Protein AF-A0A536V257-F1 (afdb_monomer)

Foldseek 3Di:
DDDPFFDWPQVLVVQCCVCLQVLNLVSQLVSDDQFDKDADDDPDPPDDDDRIFTGSNRVSCRRRVVVVVFWHPKDKDWPDDDDRQDQKDKTKMKIWIATPPPRDIDIDIDMDIDGTDHRD

Sequence (120 aa):
MSQPPPLSPETVLRGYFHAKDENRPHVLARVFALDANLTVINNAINIEFPAQTNGQEAIAEVLVSRFNQTYENIYSFYLASPPARASAFSCDWLVGMTEKESKNVRVGCGRYDWTFQAAS

Structure (mmCIF, N/CA/C/O backbone):
data_AF-A0A536V257-F1
#
_entry.id   AF-A0A536V257-F1
#
loop_
_atom_site.group_PDB
_atom_site.id
_atom_site.type_symbol
_atom_site.label_atom_id
_atom_site.label_alt_id
_atom_site.label_comp_id
_atom_site.label_asym_id
_atom_site.label_entity_id
_atom_site.label_seq_id
_atom_site.pdbx_PDB_ins_code
_atom_site.Cartn_x
_atom_site.Cartn_y
_atom_site.Cartn_z
_atom_site.occupancy
_atom_site.B_iso_or_equiv
_atom_site.auth_seq_id
_atom_site.auth_comp_id
_atom_site.auth_asym_id
_atom_site.auth_atom_id
_atom_site.pdbx_PDB_model_num
ATOM 1 N N . MET A 1 1 ? 17.759 21.091 -12.182 1.00 43.75 1 MET A N 1
ATOM 2 C CA . MET A 1 1 ? 17.977 20.243 -10.991 1.00 43.75 1 MET A CA 1
ATOM 3 C C . MET A 1 1 ? 18.017 18.807 -11.478 1.00 43.75 1 MET A C 1
ATOM 5 O O . MET A 1 1 ? 17.088 18.415 -12.169 1.00 43.75 1 MET A O 1
ATOM 9 N N . SER A 1 2 ? 19.106 18.078 -11.238 1.00 49.88 2 SER A N 1
ATOM 10 C CA . SER A 1 2 ? 19.254 16.691 -11.699 1.00 49.88 2 SER A CA 1
ATOM 11 C C . SER A 1 2 ? 18.331 15.773 -10.896 1.00 49.88 2 SER A C 1
ATOM 13 O O . SER A 1 2 ? 18.284 15.881 -9.671 1.00 49.88 2 SER A O 1
ATOM 15 N N . GLN A 1 3 ? 17.579 14.908 -11.577 1.00 56.06 3 GLN A N 1
ATOM 16 C CA . GLN A 1 3 ? 16.708 13.924 -10.937 1.00 56.06 3 GLN A CA 1
ATOM 17 C C . GLN A 1 3 ? 17.572 12.948 -10.114 1.00 56.06 3 GLN A C 1
ATOM 19 O O . GLN A 1 3 ? 18.627 12.531 -10.602 1.00 56.06 3 GLN A O 1
ATOM 24 N N . PRO A 1 4 ? 17.194 12.618 -8.866 1.00 60.84 4 PRO A N 1
ATOM 25 C CA . PRO A 1 4 ? 17.920 11.624 -8.086 1.00 60.84 4 PRO A CA 1
ATOM 26 C C . PRO A 1 4 ? 17.920 10.267 -8.810 1.00 60.84 4 PRO A C 1
ATOM 28 O O . PRO A 1 4 ? 16.981 9.978 -9.558 1.00 60.84 4 PRO A O 1
ATOM 31 N N . PRO A 1 5 ? 18.959 9.436 -8.606 1.00 67.19 5 PRO A N 1
ATOM 32 C CA . PRO A 1 5 ? 19.016 8.117 -9.215 1.00 67.19 5 PRO A CA 1
ATOM 33 C C . PRO A 1 5 ? 17.812 7.273 -8.768 1.00 67.19 5 PRO A C 1
ATOM 35 O O . PRO A 1 5 ? 17.367 7.399 -7.621 1.00 67.19 5 PRO A O 1
ATOM 38 N N . PRO A 1 6 ? 17.280 6.413 -9.649 1.00 76.56 6 PRO A N 1
ATOM 39 C CA . PRO A 1 6 ? 16.127 5.587 -9.329 1.00 76.56 6 PRO A CA 1
ATOM 40 C C . PRO A 1 6 ? 16.452 4.608 -8.199 1.00 76.56 6 PRO A C 1
ATOM 42 O O . PRO A 1 6 ? 17.529 4.010 -8.138 1.00 76.56 6 PRO A O 1
ATOM 45 N N . LEU A 1 7 ? 15.499 4.470 -7.281 1.00 85.81 7 LEU A N 1
ATOM 46 C CA . LEU A 1 7 ? 15.598 3.579 -6.131 1.00 85.81 7 LEU A CA 1
ATOM 47 C C . LEU A 1 7 ? 15.448 2.118 -6.571 1.00 85.81 7 LEU A C 1
ATOM 49 O O . LEU A 1 7 ? 14.711 1.814 -7.508 1.00 85.81 7 LEU A O 1
ATOM 53 N N . SER A 1 8 ? 16.098 1.190 -5.860 1.00 91.19 8 SER A N 1
ATOM 54 C CA . SER A 1 8 ? 15.833 -0.237 -6.072 1.00 91.19 8 SER A CA 1
ATOM 55 C C . SER A 1 8 ? 14.378 -0.580 -5.716 1.00 91.19 8 SER A C 1
ATOM 57 O O . SER A 1 8 ? 13.831 0.028 -4.788 1.00 91.19 8 SER A O 1
ATOM 59 N N . PRO A 1 9 ? 13.759 -1.588 -6.362 1.00 94.00 9 PRO A N 1
ATOM 60 C CA . PRO A 1 9 ? 12.405 -2.033 -6.031 1.00 94.00 9 PRO A CA 1
ATOM 61 C C . PRO A 1 9 ? 12.196 -2.303 -4.536 1.00 94.00 9 PRO A C 1
ATOM 63 O O . PRO A 1 9 ? 11.201 -1.879 -3.959 1.00 94.00 9 PRO A O 1
ATOM 66 N N . GLU A 1 10 ? 13.162 -2.940 -3.870 1.00 93.75 10 GLU A N 1
ATOM 67 C CA . GLU A 1 10 ? 13.084 -3.186 -2.427 1.00 93.75 10 GLU A CA 1
ATOM 68 C C . GLU A 1 10 ? 13.027 -1.882 -1.614 1.00 93.75 10 GLU A C 1
ATOM 70 O O . GLU A 1 10 ? 12.227 -1.763 -0.685 1.00 93.75 10 GLU A O 1
ATOM 75 N N . THR A 1 11 ? 13.835 -0.883 -1.980 1.00 92.94 11 THR A N 1
ATOM 76 C CA . THR A 1 11 ? 13.839 0.427 -1.312 1.00 92.94 11 THR A CA 1
ATOM 77 C C . THR A 1 11 ? 12.513 1.157 -1.518 1.00 92.94 11 THR A C 1
ATOM 79 O O . T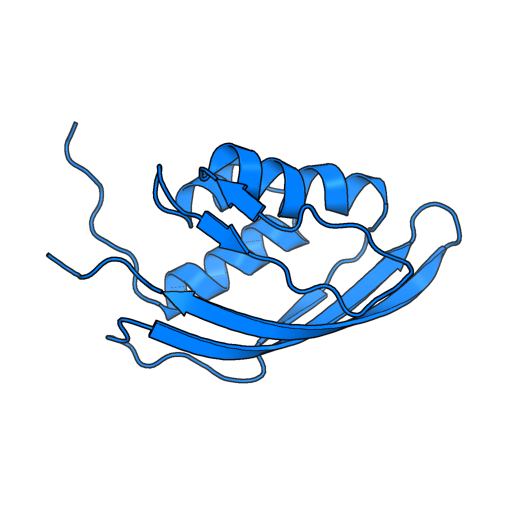HR A 1 11 ? 11.984 1.730 -0.566 1.00 92.94 11 THR A O 1
ATOM 82 N N . VAL A 1 12 ? 11.950 1.095 -2.730 1.00 94.44 12 VAL A N 1
ATOM 83 C CA . VAL A 1 12 ? 10.626 1.656 -3.049 1.00 94.44 12 VAL A CA 1
ATOM 84 C C . VAL A 1 12 ? 9.556 1.021 -2.163 1.00 94.44 12 VAL A C 1
ATOM 86 O O . VAL A 1 12 ? 8.815 1.731 -1.487 1.00 94.44 12 VAL A O 1
ATOM 89 N N . LEU A 1 13 ? 9.510 -0.312 -2.104 1.00 95.12 13 LEU A N 1
ATOM 90 C CA . LEU A 1 13 ? 8.494 -1.044 -1.347 1.00 95.12 13 LEU A CA 1
ATOM 91 C C . LEU A 1 13 ? 8.587 -0.776 0.159 1.00 95.12 13 LEU A C 1
ATOM 93 O O . LEU A 1 13 ? 7.562 -0.527 0.798 1.00 95.12 13 LEU A O 1
ATOM 97 N N . ARG A 1 14 ? 9.800 -0.773 0.726 1.00 93.75 14 ARG A N 1
ATOM 98 C CA . ARG A 1 14 ? 10.018 -0.426 2.141 1.00 93.75 14 ARG A CA 1
ATOM 99 C C . ARG A 1 14 ? 9.623 1.020 2.429 1.00 93.75 14 ARG A C 1
ATOM 101 O O . ARG A 1 14 ? 8.930 1.273 3.411 1.00 93.75 14 ARG A O 1
ATOM 108 N N . GLY A 1 15 ? 10.027 1.951 1.564 1.00 94.69 15 GLY A N 1
ATOM 109 C CA . GLY A 1 15 ? 9.684 3.367 1.683 1.00 94.69 15 GLY A CA 1
ATOM 110 C C . GLY A 1 15 ? 8.178 3.615 1.612 1.00 94.69 15 GLY A C 1
ATOM 111 O O . GLY A 1 15 ? 7.663 4.440 2.364 1.00 94.69 15 GLY A O 1
ATOM 112 N N . TYR A 1 16 ? 7.466 2.864 0.767 1.00 96.44 16 TYR A N 1
ATOM 113 C CA . TYR A 1 16 ? 6.014 2.937 0.650 1.00 96.44 16 TYR A CA 1
ATOM 114 C C . TYR A 1 16 ? 5.312 2.619 1.975 1.00 96.44 16 TYR A C 1
ATOM 116 O O . TYR A 1 16 ? 4.565 3.460 2.467 1.00 96.44 16 TYR A O 1
ATOM 124 N N . PHE A 1 17 ? 5.566 1.453 2.584 1.00 95.56 17 PHE A N 1
ATOM 125 C CA . PHE A 1 17 ? 4.923 1.105 3.860 1.00 95.56 17 PHE A CA 1
ATOM 126 C C . PHE A 1 17 ? 5.386 1.991 5.007 1.00 95.56 17 PHE A C 1
ATOM 128 O O . PHE A 1 17 ? 4.545 2.448 5.773 1.00 95.56 17 PHE A O 1
ATOM 135 N N . HIS A 1 18 ? 6.680 2.323 5.069 1.00 94.75 18 HIS A N 1
ATOM 136 C CA . HIS A 1 18 ? 7.198 3.277 6.053 1.00 94.75 18 HIS A CA 1
ATOM 137 C C . HIS A 1 18 ? 6.420 4.596 6.018 1.00 94.75 18 HIS A C 1
ATOM 139 O O . HIS A 1 18 ? 6.017 5.128 7.046 1.00 94.75 18 HIS A O 1
ATOM 145 N N . ALA A 1 19 ? 6.176 5.130 4.824 1.00 95.38 19 ALA A N 1
ATOM 146 C CA . ALA A 1 19 ? 5.469 6.390 4.686 1.00 95.38 19 ALA A CA 1
ATOM 147 C C . ALA A 1 19 ? 3.951 6.267 4.879 1.00 95.38 19 ALA A C 1
ATOM 149 O O . ALA A 1 19 ? 3.342 7.152 5.481 1.00 95.38 19 ALA A O 1
ATOM 150 N N . LYS A 1 20 ? 3.339 5.198 4.367 1.00 95.62 20 LYS A N 1
ATOM 151 C CA . LYS A 1 20 ? 1.895 4.950 4.449 1.00 95.62 20 LYS A CA 1
ATOM 152 C C . LYS A 1 20 ? 1.456 4.685 5.890 1.00 95.62 20 LYS A C 1
ATOM 154 O O . LYS A 1 20 ? 0.548 5.354 6.385 1.00 95.62 20 LYS A O 1
ATOM 159 N N . ASP A 1 21 ? 2.110 3.737 6.550 1.00 96.12 21 ASP A N 1
ATOM 160 C CA . ASP A 1 21 ? 1.686 3.226 7.852 1.00 96.12 21 ASP A CA 1
ATOM 161 C C . ASP A 1 21 ? 2.044 4.205 8.984 1.00 96.12 21 ASP A C 1
ATOM 163 O O . ASP A 1 21 ? 1.297 4.325 9.951 1.00 96.12 21 ASP A O 1
ATOM 167 N N . GLU A 1 22 ? 3.126 4.985 8.839 1.00 95.31 22 GLU A N 1
ATOM 168 C CA . GLU A 1 22 ? 3.518 6.018 9.813 1.00 95.31 22 GLU A CA 1
ATOM 169 C C . GLU A 1 22 ? 2.956 7.421 9.511 1.00 95.31 22 GLU A C 1
ATOM 171 O O . GLU A 1 22 ? 3.411 8.410 10.090 1.00 95.31 22 GLU A O 1
ATOM 176 N N . ASN A 1 23 ? 1.991 7.540 8.596 1.00 94.62 23 ASN A N 1
ATOM 177 C CA . ASN A 1 23 ? 1.347 8.808 8.242 1.00 94.62 23 ASN A CA 1
ATOM 178 C C . ASN A 1 23 ? 2.327 9.919 7.783 1.00 94.62 23 ASN A C 1
ATOM 180 O O . ASN A 1 23 ? 2.291 11.056 8.263 1.00 94.62 23 ASN A O 1
ATOM 184 N N . ARG A 1 24 ? 3.233 9.603 6.846 1.00 94.62 24 ARG A N 1
ATOM 185 C CA . ARG A 1 24 ? 4.251 10.529 6.308 1.00 94.62 24 ARG A CA 1
ATOM 186 C C . ARG A 1 24 ? 4.020 10.845 4.821 1.00 94.62 24 ARG A C 1
ATOM 188 O O . ARG A 1 24 ? 4.784 10.384 3.968 1.00 94.62 24 ARG A O 1
ATOM 195 N N . PRO A 1 25 ? 3.027 11.682 4.467 1.00 91.44 25 PRO A N 1
ATOM 196 C CA . PRO A 1 25 ? 2.669 11.942 3.066 1.00 91.44 25 PRO A CA 1
ATOM 197 C C . PRO A 1 25 ? 3.822 12.538 2.238 1.00 91.44 25 PRO A C 1
ATOM 199 O O . PRO A 1 25 ? 4.013 12.178 1.081 1.00 91.44 25 PRO A O 1
ATOM 202 N N . HIS A 1 26 ? 4.662 13.379 2.848 1.00 89.00 26 HIS A N 1
ATOM 203 C CA . HIS A 1 26 ? 5.841 13.967 2.199 1.00 89.00 26 HIS A CA 1
ATOM 204 C C . HIS A 1 26 ? 6.939 12.939 1.869 1.00 89.00 26 HIS A C 1
ATOM 206 O O . HIS A 1 26 ? 7.725 13.157 0.947 1.00 89.00 26 HIS A O 1
ATOM 212 N N . VAL A 1 27 ? 7.011 11.830 2.615 1.00 90.38 27 VAL A N 1
ATOM 213 C CA . VAL A 1 27 ? 7.911 10.713 2.299 1.00 90.38 27 VAL A CA 1
ATOM 214 C C . VAL A 1 27 ? 7.298 9.869 1.187 1.00 90.38 27 VAL A C 1
ATOM 216 O O . VAL A 1 27 ? 8.009 9.533 0.244 1.00 90.38 27 VAL A O 1
ATOM 219 N N . LEU A 1 28 ? 5.986 9.596 1.244 1.00 90.81 28 LEU A N 1
ATOM 220 C CA . LEU A 1 28 ? 5.303 8.790 0.227 1.00 90.81 28 LEU A CA 1
ATOM 221 C C . LEU A 1 28 ? 5.396 9.439 -1.157 1.00 90.81 28 LEU A C 1
ATOM 223 O O . LEU A 1 28 ? 5.655 8.749 -2.137 1.00 90.81 28 LEU A O 1
ATOM 227 N N . ALA A 1 29 ? 5.267 10.766 -1.236 1.00 86.50 29 ALA A N 1
ATOM 228 C CA . ALA A 1 29 ? 5.404 11.494 -2.493 1.00 86.50 29 ALA A CA 1
ATOM 229 C C . ALA A 1 29 ? 6.757 11.236 -3.184 1.00 86.50 29 ALA A C 1
ATOM 231 O O . ALA A 1 29 ? 6.816 11.232 -4.401 1.00 86.50 29 ALA A O 1
ATOM 232 N N . ARG A 1 30 ? 7.834 10.955 -2.437 1.00 85.19 30 ARG A N 1
ATOM 233 C CA . ARG A 1 30 ? 9.165 10.662 -3.007 1.00 85.19 30 ARG A CA 1
ATOM 234 C C . ARG A 1 30 ? 9.345 9.210 -3.455 1.00 85.19 30 ARG A C 1
ATOM 236 O O . ARG A 1 30 ? 10.361 8.893 -4.065 1.00 85.19 30 ARG A O 1
ATOM 243 N N . VAL A 1 31 ? 8.407 8.328 -3.111 1.00 91.81 31 VAL A N 1
ATOM 244 C CA . VAL A 1 31 ? 8.404 6.919 -3.533 1.00 91.81 31 VAL A CA 1
ATOM 245 C C . VAL A 1 31 ? 7.908 6.790 -4.974 1.00 91.81 31 VAL A C 1
ATOM 247 O O . VAL A 1 31 ? 8.344 5.900 -5.700 1.00 91.81 31 VAL A O 1
ATOM 250 N N . PHE A 1 32 ? 7.010 7.683 -5.389 1.00 92.88 32 PHE A N 1
ATOM 251 C CA . PHE A 1 32 ? 6.395 7.682 -6.709 1.00 92.88 32 PHE A CA 1
ATOM 252 C C . PHE A 1 32 ? 7.077 8.676 -7.653 1.00 92.88 32 PHE A C 1
ATOM 254 O O . PHE A 1 32 ? 7.662 9.668 -7.229 1.00 92.88 32 PHE A O 1
ATOM 261 N N . ALA A 1 33 ? 6.983 8.410 -8.955 1.00 92.69 33 ALA A N 1
ATOM 262 C CA . ALA A 1 33 ? 7.317 9.393 -9.977 1.00 92.69 33 ALA A CA 1
ATOM 263 C C . ALA A 1 33 ? 6.309 10.555 -9.966 1.00 92.69 33 ALA A C 1
ATOM 265 O O . ALA A 1 33 ? 5.150 10.367 -9.588 1.00 92.69 33 ALA A O 1
ATOM 266 N N . LEU A 1 34 ? 6.724 11.730 -10.452 1.00 92.00 34 LEU A N 1
ATOM 267 C CA . LEU A 1 34 ? 5.865 12.922 -10.535 1.00 92.00 34 LEU A CA 1
ATOM 268 C C . LEU A 1 34 ? 4.533 12.641 -11.248 1.00 92.00 34 LEU A C 1
ATOM 270 O O . LEU A 1 34 ? 3.494 13.137 -10.821 1.00 92.00 34 LEU A O 1
ATOM 274 N N . ASP A 1 35 ? 4.575 11.824 -12.298 1.00 91.31 35 ASP A N 1
ATOM 275 C CA . ASP A 1 35 ? 3.474 11.429 -13.177 1.00 91.31 35 ASP A CA 1
ATOM 276 C C . ASP A 1 35 ? 2.964 10.000 -12.910 1.00 91.31 35 ASP A C 1
ATOM 278 O O . ASP A 1 35 ? 2.307 9.397 -13.760 1.00 91.31 35 ASP A O 1
ATOM 282 N N . ALA A 1 36 ? 3.262 9.437 -11.734 1.00 94.62 36 ALA A N 1
ATOM 283 C CA . ALA A 1 36 ? 2.796 8.107 -11.364 1.00 94.62 36 ALA A CA 1
ATOM 284 C C . ALA A 1 36 ? 1.265 8.021 -11.364 1.00 94.62 36 ALA A C 1
ATOM 286 O O . ALA A 1 36 ? 0.574 8.958 -10.965 1.00 94.62 36 ALA A O 1
ATOM 287 N N . ASN A 1 37 ? 0.741 6.858 -11.747 1.00 96.38 37 ASN A N 1
ATOM 288 C CA . ASN A 1 37 ? -0.692 6.591 -11.777 1.00 96.38 37 ASN A CA 1
ATOM 289 C C . ASN A 1 37 ? -1.003 5.408 -10.862 1.00 96.38 37 ASN A C 1
ATOM 291 O O . ASN A 1 37 ? -0.388 4.346 -10.968 1.00 96.38 37 ASN A O 1
ATOM 295 N N . LEU A 1 38 ? -1.972 5.592 -9.974 1.00 96.12 38 LEU A N 1
ATOM 296 C CA . LEU A 1 38 ? -2.525 4.553 -9.120 1.00 96.12 38 LEU A CA 1
ATOM 297 C C . LEU A 1 38 ? -3.894 4.158 -9.667 1.00 96.12 38 LEU A C 1
ATOM 299 O O . LEU A 1 38 ? -4.772 5.004 -9.817 1.00 96.12 38 LEU A O 1
ATOM 303 N N . THR A 1 39 ? -4.081 2.864 -9.912 1.00 95.94 39 THR A N 1
ATOM 304 C CA . THR A 1 3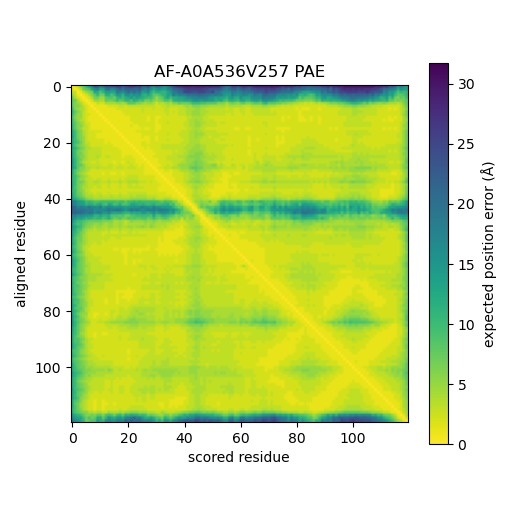9 ? -5.394 2.279 -10.199 1.00 95.94 39 THR A CA 1
ATOM 305 C C . THR A 1 39 ? -5.781 1.361 -9.052 1.00 95.94 39 THR A C 1
ATOM 307 O O . THR A 1 39 ? -4.987 0.510 -8.651 1.00 95.94 39 THR A O 1
ATOM 310 N N . VAL A 1 40 ? -6.995 1.524 -8.528 1.00 92.50 40 VAL A N 1
ATOM 311 C CA . VAL A 1 40 ? -7.533 0.672 -7.464 1.00 92.50 40 VAL A CA 1
ATOM 312 C C . VAL A 1 40 ? -8.754 -0.067 -7.988 1.00 92.50 40 VAL A C 1
ATOM 314 O O . VAL A 1 40 ? -9.763 0.539 -8.340 1.00 92.50 40 VAL A O 1
ATOM 317 N N . ILE A 1 41 ? -8.665 -1.395 -8.007 1.00 89.50 41 ILE A N 1
ATOM 318 C CA . ILE A 1 41 ? -9.805 -2.275 -8.259 1.00 89.50 41 ILE A CA 1
ATOM 319 C C . ILE A 1 41 ? -10.303 -2.734 -6.897 1.00 89.50 41 ILE A C 1
ATOM 321 O O . ILE A 1 41 ? -9.742 -3.638 -6.277 1.00 89.50 41 ILE A O 1
ATOM 325 N N . ASN A 1 42 ? -11.312 -2.036 -6.394 1.00 81.19 42 ASN A N 1
ATOM 326 C CA . ASN A 1 42 ? -11.820 -2.279 -5.061 1.00 81.19 42 ASN A CA 1
ATOM 327 C C . ASN A 1 42 ? -12.962 -3.297 -5.083 1.00 81.19 42 ASN A C 1
ATOM 329 O O . ASN A 1 42 ? -14.024 -3.035 -5.640 1.00 81.19 42 ASN A O 1
ATOM 333 N N . ASN A 1 43 ? -12.746 -4.431 -4.423 1.00 77.12 43 ASN A N 1
ATOM 334 C CA . ASN A 1 43 ? -13.775 -5.453 -4.225 1.00 77.12 43 ASN A CA 1
ATOM 335 C C . ASN A 1 43 ? -14.468 -5.325 -2.855 1.00 77.12 43 ASN A C 1
ATOM 337 O O . ASN A 1 43 ? -15.382 -6.092 -2.556 1.00 77.12 43 ASN A O 1
ATOM 341 N N . ALA A 1 44 ? -14.025 -4.395 -2.002 1.00 71.06 44 ALA A N 1
ATOM 342 C CA . ALA A 1 44 ? -14.580 -4.186 -0.673 1.00 71.06 44 ALA A CA 1
ATOM 343 C C . ALA A 1 44 ? -15.670 -3.107 -0.692 1.00 71.06 44 ALA A C 1
ATOM 345 O O . ALA A 1 44 ? -15.484 -2.019 -1.224 1.00 71.06 44 ALA A O 1
ATOM 346 N N . ILE A 1 45 ? -16.791 -3.389 -0.031 1.00 63.53 45 ILE A N 1
ATOM 347 C CA . ILE A 1 45 ? -17.945 -2.476 0.043 1.00 63.53 45 ILE A CA 1
ATOM 348 C C . ILE A 1 45 ? -17.694 -1.328 1.045 1.00 63.53 45 ILE A C 1
ATOM 350 O O . ILE A 1 45 ? -18.330 -0.286 0.970 1.00 63.53 45 ILE A O 1
ATOM 354 N N . ASN A 1 46 ? -16.745 -1.497 1.975 1.00 69.19 46 ASN A N 1
ATOM 355 C CA . ASN A 1 46 ? -16.639 -0.653 3.173 1.00 69.19 46 ASN A CA 1
ATOM 356 C C . ASN A 1 46 ? -15.480 0.357 3.160 1.00 69.19 46 ASN A C 1
ATOM 358 O O . ASN A 1 46 ? -15.317 1.097 4.125 1.00 69.19 46 ASN A O 1
ATOM 362 N N . ILE A 1 47 ? -14.635 0.364 2.128 1.00 73.31 47 ILE A N 1
ATOM 363 C CA . ILE A 1 47 ? -13.529 1.324 2.014 1.00 73.31 47 ILE A CA 1
ATOM 364 C C . ILE A 1 47 ? -13.566 1.883 0.611 1.00 73.31 47 ILE A C 1
ATOM 366 O O . ILE A 1 47 ? -13.361 1.129 -0.328 1.00 73.31 47 ILE A O 1
ATOM 370 N N . GLU A 1 48 ? -13.813 3.176 0.455 1.00 78.31 48 GLU A N 1
ATOM 371 C CA . GLU A 1 48 ? -13.823 3.803 -0.861 1.00 78.31 48 GLU A CA 1
ATOM 372 C C . GLU A 1 48 ? -12.443 4.359 -1.202 1.00 78.31 48 GLU A C 1
ATOM 374 O O . GLU A 1 48 ? -11.879 5.185 -0.484 1.00 78.31 48 GLU A O 1
ATOM 379 N N . PHE A 1 49 ? -11.913 3.921 -2.340 1.00 83.94 49 PHE A N 1
ATOM 380 C CA . PHE A 1 49 ? -10.756 4.527 -2.981 1.00 83.94 49 PHE A CA 1
ATOM 381 C C . PHE A 1 49 ? -11.172 5.049 -4.356 1.00 83.94 49 PHE A C 1
ATOM 383 O O . PHE A 1 49 ? -11.961 4.386 -5.037 1.00 83.94 49 PHE A O 1
ATOM 390 N N . PRO A 1 50 ? -10.633 6.195 -4.808 1.00 87.69 50 PRO A N 1
ATOM 391 C CA . PRO A 1 50 ? -10.785 6.604 -6.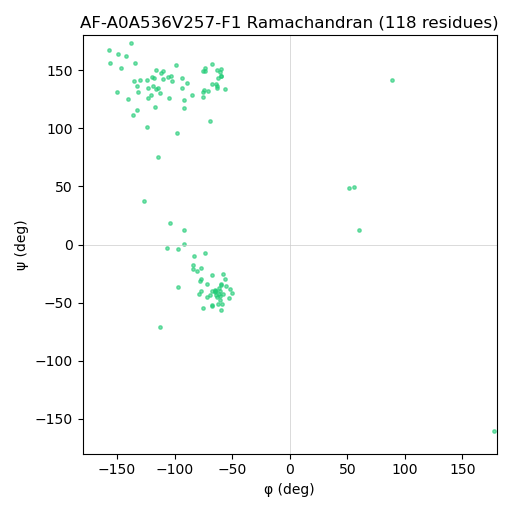196 1.00 87.69 50 PRO A CA 1
ATOM 392 C C . PRO A 1 50 ? -10.258 5.507 -7.125 1.00 87.69 50 PRO A C 1
ATOM 394 O O . PRO A 1 50 ? -9.161 4.988 -6.913 1.00 87.69 50 PRO A O 1
ATOM 397 N N . ALA A 1 51 ? -11.018 5.176 -8.172 1.00 89.62 51 ALA A N 1
ATOM 398 C CA . ALA A 1 51 ? -10.624 4.136 -9.124 1.00 89.62 51 ALA A CA 1
ATOM 399 C C . ALA A 1 51 ? -9.287 4.457 -9.816 1.00 89.62 51 ALA A C 1
ATOM 401 O O . ALA A 1 51 ? -8.500 3.555 -10.097 1.00 89.62 51 ALA A O 1
ATOM 402 N N . GLN A 1 52 ? -9.024 5.744 -10.061 1.00 94.81 52 GLN A N 1
ATOM 403 C CA . GLN A 1 52 ? -7.771 6.252 -10.609 1.00 94.81 52 GLN A CA 1
ATOM 404 C C . GLN A 1 52 ? -7.309 7.485 -9.833 1.00 94.81 52 GLN A C 1
ATOM 406 O O . GLN A 1 52 ? -8.117 8.327 -9.441 1.00 94.81 52 GLN A O 1
ATOM 411 N N . THR A 1 53 ? -6.004 7.594 -9.603 1.00 96.50 53 THR A N 1
ATOM 412 C CA . THR A 1 53 ? -5.356 8.747 -8.968 1.00 96.50 53 THR A CA 1
ATOM 413 C C . THR A 1 53 ? -4.037 9.023 -9.680 1.00 96.50 53 THR A C 1
ATOM 415 O O . THR A 1 53 ? -3.202 8.128 -9.788 1.00 96.50 53 THR A O 1
ATOM 418 N N . ASN A 1 54 ? -3.847 10.255 -10.155 1.00 96.38 54 ASN A N 1
ATOM 419 C CA . ASN A 1 54 ? -2.695 10.636 -10.971 1.00 96.38 54 ASN A CA 1
ATOM 420 C C . ASN A 1 54 ? -1.819 11.642 -10.219 1.00 96.38 54 ASN A C 1
ATOM 422 O O . ASN A 1 54 ? -2.324 12.617 -9.660 1.00 96.38 54 ASN A O 1
ATOM 426 N N . GLY A 1 55 ? -0.511 11.420 -10.256 1.00 95.00 55 GLY A N 1
ATOM 427 C CA . GLY A 1 55 ? 0.502 12.253 -9.626 1.00 95.00 55 GLY A CA 1
ATOM 428 C C . GLY A 1 55 ? 0.807 11.861 -8.180 1.00 95.00 55 GLY A C 1
ATOM 429 O O . GLY A 1 55 ? -0.076 11.524 -7.389 1.00 95.00 55 GLY A O 1
ATOM 430 N N . GLN A 1 56 ? 2.088 11.944 -7.817 1.00 94.44 56 GLN A N 1
ATOM 431 C CA . GLN A 1 56 ? 2.599 11.509 -6.510 1.00 94.44 56 GLN A CA 1
ATOM 432 C C . GLN A 1 56 ? 1.898 12.168 -5.306 1.00 94.44 56 GLN A C 1
ATOM 434 O O . GLN A 1 56 ? 1.712 11.525 -4.274 1.00 94.44 56 GLN A O 1
ATOM 439 N N . GLU A 1 57 ? 1.505 13.442 -5.421 1.00 94.12 57 GLU A N 1
ATOM 440 C CA . GLU A 1 57 ? 0.887 14.192 -4.321 1.00 94.12 57 GLU A CA 1
ATOM 441 C C . GLU A 1 57 ? -0.533 13.697 -4.049 1.00 94.12 57 GLU A C 1
ATOM 443 O O . GLU A 1 57 ? -0.877 13.416 -2.902 1.00 94.12 57 GLU A O 1
ATOM 448 N N . ALA A 1 58 ? -1.324 13.500 -5.107 1.00 94.50 58 ALA A N 1
ATOM 449 C CA . ALA A 1 58 ? -2.671 12.953 -4.998 1.00 94.50 58 ALA A CA 1
ATOM 450 C C . ALA A 1 58 ? -2.642 11.506 -4.481 1.00 94.50 58 ALA A C 1
ATOM 452 O O . ALA A 1 58 ? -3.449 11.127 -3.631 1.00 94.50 58 ALA A O 1
ATOM 453 N N . ILE A 1 59 ? -1.666 10.708 -4.932 1.00 95.94 59 ILE A N 1
ATOM 454 C CA . ILE A 1 59 ? -1.447 9.349 -4.423 1.00 95.94 59 ILE A CA 1
ATOM 455 C C . ILE A 1 59 ? -1.143 9.379 -2.917 1.00 95.94 59 ILE A C 1
ATOM 457 O O . ILE A 1 59 ? -1.722 8.597 -2.160 1.00 95.94 59 ILE A O 1
ATOM 461 N N . ALA A 1 60 ? -0.285 10.297 -2.460 1.00 95.06 60 ALA A N 1
ATOM 462 C CA . ALA A 1 60 ? 0.018 10.463 -1.040 1.00 95.06 60 ALA A CA 1
ATOM 463 C C . ALA A 1 60 ? -1.185 10.928 -0.217 1.00 95.06 60 ALA A C 1
ATOM 465 O O . ALA A 1 60 ? -1.406 10.422 0.885 1.00 95.06 60 ALA A O 1
ATOM 466 N N . GLU A 1 61 ? -1.993 11.840 -0.749 1.00 93.69 61 GLU A N 1
ATOM 467 C CA . GLU A 1 61 ? -3.219 12.277 -0.090 1.00 93.69 61 GLU A CA 1
ATOM 468 C C . GLU A 1 61 ? -4.194 11.108 0.119 1.00 93.69 61 GLU A C 1
ATOM 470 O O . GLU A 1 61 ? -4.696 10.918 1.227 1.00 93.69 61 GLU A O 1
ATOM 475 N N . VAL A 1 62 ? -4.432 10.300 -0.918 1.00 93.00 62 VAL A N 1
ATOM 476 C CA . VAL A 1 62 ? -5.371 9.168 -0.873 1.00 93.00 62 VAL A CA 1
ATOM 477 C C . VAL A 1 62 ? -4.868 8.057 0.047 1.00 93.00 62 VAL A C 1
ATOM 479 O O . VAL A 1 62 ? -5.596 7.617 0.938 1.00 93.00 62 VAL A O 1
ATOM 482 N N . LEU A 1 63 ? -3.631 7.599 -0.155 1.00 93.81 63 LEU A N 1
ATOM 483 C CA . LEU A 1 63 ? -3.107 6.411 0.521 1.00 93.81 63 LEU A CA 1
ATOM 484 C C . LEU A 1 63 ? -2.622 6.681 1.945 1.00 93.81 63 LEU A C 1
ATOM 486 O O . LEU A 1 63 ? -2.544 5.743 2.735 1.00 93.81 63 LEU A O 1
ATOM 490 N N . VAL A 1 64 ? -2.283 7.933 2.269 1.00 94.00 64 VAL A N 1
ATOM 491 C CA . VAL A 1 64 ? -1.786 8.310 3.596 1.00 94.00 64 VAL A CA 1
ATOM 492 C C . VAL A 1 64 ? -2.805 9.193 4.297 1.00 94.00 64 VAL A C 1
ATOM 494 O O . VAL A 1 64 ? -3.447 8.736 5.239 1.00 94.00 64 VAL A O 1
ATOM 497 N N . SER A 1 65 ? -2.982 10.436 3.845 1.00 91.31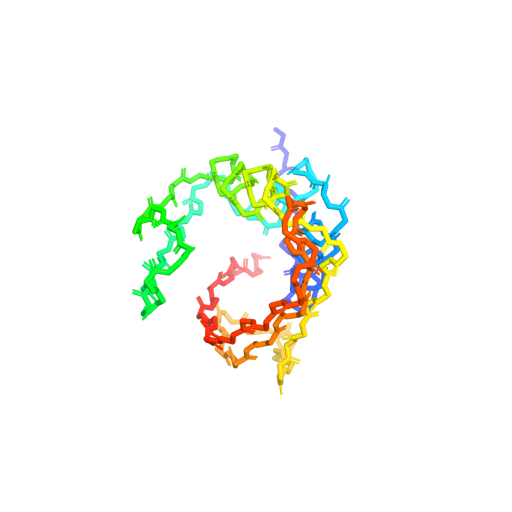 65 SER A N 1
ATOM 498 C CA . SER A 1 65 ? -3.708 11.456 4.609 1.00 91.31 65 SER A CA 1
ATOM 499 C C . SER A 1 65 ? -5.172 11.084 4.845 1.00 91.31 65 SER A C 1
ATOM 501 O O . SER A 1 65 ? -5.622 11.101 5.988 1.00 91.31 65 SER A O 1
ATOM 503 N N . ARG A 1 66 ? -5.911 10.714 3.791 1.00 91.69 66 ARG A N 1
ATOM 504 C CA . ARG A 1 66 ? -7.327 10.317 3.888 1.00 91.69 66 ARG A CA 1
ATOM 505 C C . ARG A 1 66 ? -7.481 8.985 4.609 1.00 91.69 66 ARG A C 1
ATOM 507 O O . ARG A 1 66 ? -8.305 8.867 5.506 1.00 91.69 66 ARG A O 1
ATOM 514 N N . PHE A 1 67 ? -6.639 8.007 4.286 1.00 92.12 67 PHE A N 1
ATOM 515 C CA . PHE A 1 67 ? -6.675 6.700 4.942 1.00 92.12 67 PHE A CA 1
ATOM 516 C C . PHE A 1 67 ? -6.483 6.801 6.467 1.00 92.12 67 PHE A C 1
ATOM 518 O O . PHE A 1 67 ? -7.227 6.197 7.241 1.00 92.12 67 PHE A O 1
ATOM 525 N N . ASN A 1 68 ? -5.543 7.643 6.907 1.00 93.12 68 ASN A N 1
ATOM 526 C CA . ASN A 1 68 ? -5.266 7.897 8.321 1.00 93.12 68 ASN A CA 1
ATOM 527 C C . ASN A 1 68 ? -6.339 8.754 9.019 1.00 93.12 68 ASN A C 1
ATOM 529 O O . ASN A 1 68 ? -6.277 8.913 10.238 1.00 93.12 68 ASN A O 1
ATOM 533 N N . GLN A 1 69 ? -7.328 9.320 8.318 1.00 93.38 69 GLN A N 1
ATOM 534 C CA . GLN A 1 69 ? -8.475 9.955 8.984 1.00 93.38 69 GLN A CA 1
ATOM 535 C C . GLN A 1 69 ? -9.397 8.908 9.615 1.00 93.38 69 GLN A C 1
ATOM 537 O O . GLN A 1 69 ? -9.929 9.146 10.697 1.00 93.38 69 GLN A O 1
ATOM 542 N N . THR A 1 70 ? -9.528 7.740 8.983 1.00 93.06 70 THR A N 1
ATOM 543 C CA . THR A 1 70 ? -10.429 6.664 9.422 1.00 93.06 70 THR A CA 1
ATOM 544 C C . THR A 1 70 ? -9.713 5.595 10.244 1.00 93.06 70 THR A C 1
ATOM 546 O O . THR A 1 70 ? -10.285 5.074 11.202 1.00 93.06 70 THR A O 1
ATOM 549 N N . TYR A 1 71 ? -8.461 5.279 9.905 1.00 94.81 71 TYR A N 1
ATOM 550 C CA . TYR A 1 71 ? -7.727 4.155 10.492 1.00 94.81 71 TYR A CA 1
ATOM 551 C C . TYR A 1 71 ? -6.489 4.594 11.287 1.00 94.81 71 TYR A C 1
ATOM 553 O O . TYR A 1 71 ? -5.873 5.621 11.003 1.00 94.81 71 TYR A O 1
ATOM 561 N N . GLU A 1 72 ? -6.136 3.810 12.302 1.00 96.38 72 GLU A N 1
ATOM 562 C CA . GLU A 1 72 ? -4.921 3.917 13.119 1.00 96.38 72 GLU A CA 1
ATOM 563 C C . GLU A 1 72 ? -4.318 2.529 13.384 1.00 96.38 72 GLU A C 1
ATOM 565 O O . GLU A 1 72 ? -4.921 1.516 13.027 1.00 96.38 72 GLU A O 1
ATOM 570 N N . ASN A 1 73 ? -3.132 2.473 14.005 1.00 96.81 73 ASN A N 1
ATOM 571 C CA . ASN A 1 73 ? -2.405 1.223 14.277 1.00 96.81 73 ASN A CA 1
ATOM 572 C C . ASN A 1 73 ? -2.253 0.360 13.012 1.00 96.81 73 ASN A C 1
ATOM 574 O O . ASN A 1 73 ? -2.608 -0.818 13.005 1.00 96.81 73 ASN A O 1
ATOM 578 N N . ILE A 1 74 ? -1.806 0.987 11.922 1.00 96.94 74 ILE A N 1
ATOM 579 C CA . ILE A 1 74 ? -1.734 0.372 10.597 1.00 96.94 74 ILE A CA 1
ATOM 580 C C . ILE A 1 74 ? -0.422 -0.409 10.482 1.00 96.94 74 ILE A C 1
ATOM 582 O O . ILE A 1 74 ? 0.647 0.141 10.732 1.00 96.94 74 ILE A O 1
ATOM 586 N N . TYR A 1 75 ? -0.511 -1.675 10.077 1.00 97.19 75 TYR A N 1
ATOM 587 C CA . TYR A 1 75 ? 0.639 -2.546 9.836 1.00 97.19 75 TYR A CA 1
ATOM 588 C C . TYR A 1 75 ? 0.437 -3.327 8.541 1.00 97.19 75 TYR A C 1
ATOM 590 O O . TYR A 1 75 ? -0.430 -4.205 8.467 1.00 97.19 75 TYR A O 1
ATOM 598 N N . SER A 1 76 ? 1.235 -3.006 7.528 1.00 96.88 76 SER A N 1
ATOM 599 C CA . SER A 1 76 ? 1.172 -3.604 6.198 1.00 96.88 76 SER A CA 1
ATOM 600 C C . SER A 1 76 ? 2.329 -4.579 5.951 1.00 96.88 76 SER A C 1
ATOM 602 O O . SER A 1 76 ? 3.469 -4.348 6.354 1.00 96.88 76 SER A O 1
ATOM 604 N N . PHE A 1 77 ? 2.046 -5.662 5.228 1.00 96.69 77 PHE A N 1
ATOM 605 C CA . PHE A 1 77 ? 3.003 -6.707 4.876 1.00 96.69 77 PHE A CA 1
ATOM 606 C C . PHE A 1 77 ? 2.901 -7.052 3.392 1.00 96.69 77 PHE A C 1
ATOM 608 O O . PHE A 1 77 ? 1.804 -7.231 2.862 1.00 96.69 77 PHE A O 1
ATOM 615 N N . TYR A 1 78 ? 4.055 -7.194 2.742 1.00 96.75 78 TYR A N 1
ATOM 616 C CA . TYR A 1 78 ? 4.163 -7.837 1.438 1.00 96.75 78 TYR A CA 1
ATOM 617 C C . TYR A 1 78 ? 4.394 -9.325 1.669 1.00 96.75 78 TYR A C 1
ATOM 619 O O . TYR A 1 78 ? 5.181 -9.698 2.541 1.00 96.75 78 TYR A O 1
ATOM 627 N N . LEU A 1 79 ? 3.742 -10.171 0.878 1.00 96.50 79 LEU A N 1
ATOM 628 C CA . LEU A 1 79 ? 3.893 -11.625 0.984 1.00 96.50 79 LEU A CA 1
ATOM 629 C C . LEU A 1 79 ? 4.990 -12.183 0.063 1.00 96.50 79 LEU A C 1
ATOM 631 O O . LEU A 1 79 ? 5.239 -13.386 0.054 1.00 96.50 79 LEU A O 1
ATOM 635 N N . ALA A 1 80 ? 5.670 -11.315 -0.691 1.00 96.12 80 ALA A N 1
ATOM 636 C CA . ALA A 1 80 ? 6.844 -11.646 -1.490 1.00 96.12 80 ALA A CA 1
ATOM 637 C C . ALA A 1 80 ? 7.798 -10.446 -1.589 1.00 96.12 80 ALA A C 1
ATOM 639 O O . ALA A 1 80 ? 7.407 -9.304 -1.344 1.00 96.12 80 ALA A O 1
ATOM 640 N N . SER A 1 81 ? 9.038 -10.707 -2.008 1.00 94.12 81 SER A N 1
ATOM 641 C CA . SER A 1 81 ? 10.061 -9.678 -2.236 1.00 94.12 81 SER A CA 1
ATOM 642 C C . SER A 1 81 ? 10.370 -9.519 -3.728 1.00 94.12 81 SER A C 1
ATOM 644 O O . SER A 1 81 ? 10.427 -10.525 -4.443 1.00 94.12 81 SER A O 1
ATOM 646 N N . PRO A 1 82 ? 10.615 -8.289 -4.216 1.00 95.00 82 PRO A N 1
ATOM 647 C CA . PRO A 1 82 ? 10.959 -8.057 -5.611 1.00 95.00 82 PRO A CA 1
ATOM 648 C C . PRO A 1 82 ? 12.412 -8.464 -5.913 1.00 95.00 82 PRO A C 1
ATOM 650 O O . PRO A 1 82 ? 13.291 -8.301 -5.064 1.00 95.00 82 PRO A O 1
ATOM 653 N N . PRO A 1 83 ? 12.717 -8.911 -7.144 1.00 93.25 83 PRO A N 1
ATOM 654 C CA . PRO A 1 83 ? 14.094 -9.012 -7.622 1.00 93.25 83 PRO A CA 1
ATOM 655 C C . PRO A 1 83 ? 14.804 -7.647 -7.629 1.00 93.25 83 PRO A C 1
ATOM 657 O O . PRO A 1 83 ? 14.194 -6.618 -7.920 1.00 93.25 83 PRO A O 1
ATOM 660 N N . ALA A 1 84 ? 16.123 -7.639 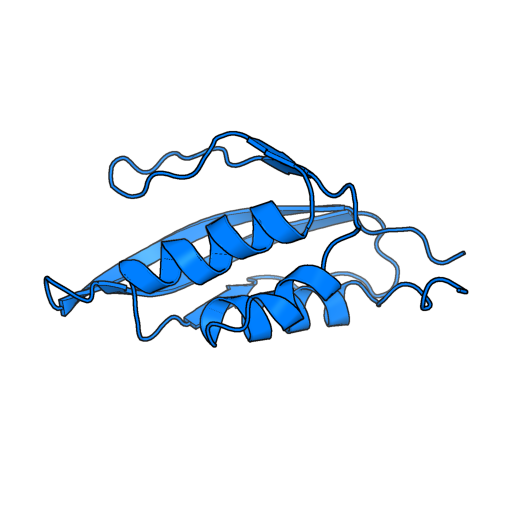-7.409 1.00 89.06 84 ALA A N 1
ATOM 661 C CA . ALA A 1 84 ? 16.915 -6.408 -7.273 1.00 89.06 84 ALA A CA 1
ATOM 662 C C . ALA A 1 84 ? 16.852 -5.451 -8.484 1.00 89.06 84 ALA A C 1
ATOM 664 O O . ALA A 1 84 ? 17.070 -4.252 -8.330 1.00 89.06 84 ALA A O 1
ATOM 665 N N . ARG A 1 85 ? 16.577 -5.972 -9.688 1.00 88.25 85 ARG A N 1
ATOM 666 C CA . ARG A 1 85 ? 16.504 -5.209 -10.949 1.00 88.25 85 ARG A CA 1
ATOM 667 C C . ARG A 1 85 ? 15.184 -5.434 -11.693 1.00 88.25 85 ARG A C 1
ATOM 669 O O . ARG A 1 85 ? 15.169 -5.557 -12.913 1.00 88.25 85 ARG A O 1
ATOM 676 N N . ALA A 1 86 ? 14.085 -5.557 -10.957 1.00 91.69 86 ALA A N 1
ATOM 677 C CA . ALA A 1 86 ? 12.765 -5.716 -11.553 1.00 91.69 86 ALA A CA 1
ATOM 678 C C . ALA A 1 86 ? 12.248 -4.391 -12.137 1.00 91.69 86 ALA A C 1
ATOM 680 O O . ALA A 1 86 ? 12.281 -3.364 -11.465 1.00 91.69 86 ALA A O 1
ATOM 681 N N . SER A 1 87 ? 11.729 -4.422 -13.366 1.00 93.44 87 SER A N 1
ATOM 682 C CA . SER A 1 87 ? 10.963 -3.312 -13.956 1.00 93.44 87 SER A CA 1
ATOM 683 C C . SER A 1 87 ? 9.487 -3.342 -13.551 1.00 93.44 87 SER A C 1
ATOM 685 O O . SER A 1 87 ? 8.814 -2.315 -13.585 1.00 93.44 87 SER A O 1
ATOM 687 N N . ALA A 1 88 ? 8.989 -4.504 -13.127 1.00 95.88 88 ALA A N 1
ATOM 688 C CA . ALA A 1 88 ? 7.654 -4.690 -12.583 1.00 95.88 88 ALA A CA 1
ATOM 689 C C . ALA A 1 88 ? 7.659 -5.781 -11.508 1.00 95.88 88 ALA A C 1
ATOM 691 O O . ALA A 1 88 ? 8.487 -6.695 -11.544 1.00 95.88 88 ALA A O 1
ATOM 692 N N . PHE A 1 89 ? 6.740 -5.687 -10.551 1.00 96.88 89 PHE A N 1
ATOM 693 C CA . PHE A 1 89 ? 6.611 -6.662 -9.475 1.00 96.88 89 PHE A CA 1
ATOM 694 C C . PHE A 1 89 ? 5.172 -6.765 -8.990 1.00 96.88 89 PHE A C 1
ATOM 696 O O . PHE A 1 89 ? 4.554 -5.760 -8.648 1.00 96.88 89 PHE A O 1
ATOM 703 N N . SER A 1 90 ? 4.676 -7.992 -8.890 1.00 97.94 90 SER A N 1
ATOM 704 C CA . SER A 1 90 ? 3.354 -8.272 -8.350 1.00 97.94 90 SER A CA 1
ATOM 705 C C . SER A 1 90 ? 3.470 -9.141 -7.115 1.00 97.94 90 SER A C 1
ATOM 707 O O . SER A 1 90 ? 4.219 -10.119 -7.110 1.00 97.94 90 SER A O 1
ATOM 709 N N . CYS A 1 91 ? 2.716 -8.803 -6.078 1.00 97.56 91 CYS A N 1
ATOM 710 C CA . CYS A 1 91 ? 2.609 -9.638 -4.890 1.00 97.56 91 CYS A CA 1
ATOM 711 C C . CYS A 1 91 ? 1.313 -9.370 -4.142 1.00 97.56 91 CYS A C 1
ATOM 713 O O . CYS A 1 91 ? 0.735 -8.282 -4.227 1.00 97.56 91 CYS A O 1
ATOM 715 N N . ASP A 1 92 ? 0.896 -10.370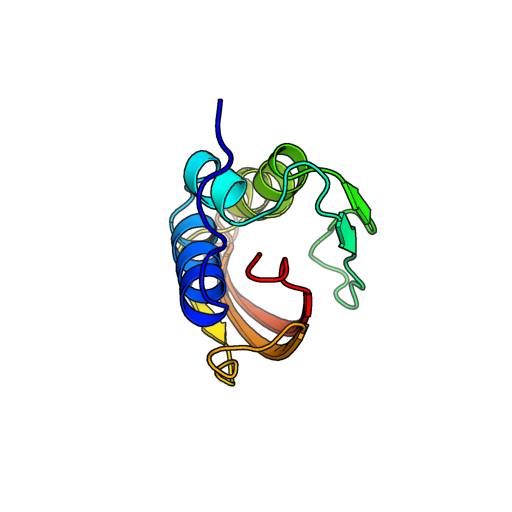 -3.378 1.00 97.44 92 ASP A N 1
ATOM 716 C CA . ASP A 1 92 ? -0.178 -10.206 -2.418 1.00 97.44 92 ASP A CA 1
ATOM 717 C C . ASP A 1 92 ? 0.311 -9.409 -1.205 1.00 97.44 92 ASP A C 1
ATOM 719 O O . ASP A 1 92 ? 1.494 -9.430 -0.835 1.00 97.44 92 ASP A O 1
ATOM 723 N N . TRP A 1 93 ? -0.620 -8.703 -0.578 1.00 96.50 93 TRP A N 1
ATOM 724 C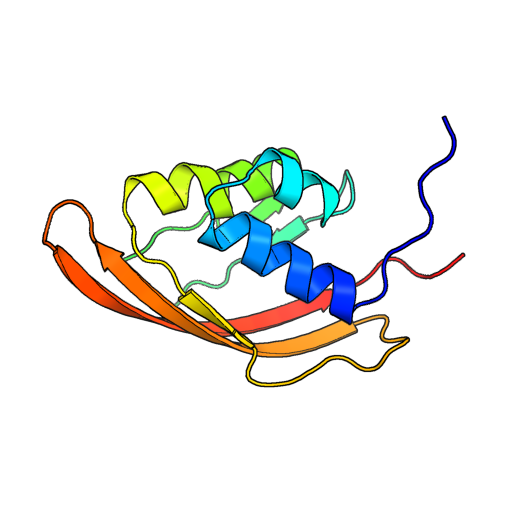 CA . TRP A 1 93 ? -0.387 -7.917 0.621 1.00 96.50 93 TRP A CA 1
ATOM 725 C C . TRP A 1 93 ? -1.477 -8.157 1.660 1.00 96.50 93 TRP A C 1
ATOM 727 O O . TRP A 1 93 ? -2.612 -8.527 1.346 1.00 96.50 93 TRP A O 1
ATOM 737 N N . LEU A 1 94 ? -1.117 -7.898 2.912 1.00 96.88 94 LEU A N 1
ATOM 738 C CA . LEU A 1 94 ? -2.006 -7.922 4.066 1.00 96.88 94 LEU A CA 1
ATOM 739 C C . LEU A 1 94 ? -1.824 -6.623 4.851 1.00 96.88 94 LEU A C 1
ATOM 741 O O . LEU A 1 94 ? -0.700 -6.150 5.002 1.00 96.88 94 LEU A O 1
ATOM 745 N N . VAL A 1 95 ? -2.906 -6.059 5.376 1.00 96.19 95 VAL A N 1
ATOM 746 C CA . VAL A 1 95 ? -2.860 -4.937 6.318 1.00 96.19 95 VAL A CA 1
ATOM 747 C C . VAL A 1 95 ? -3.755 -5.225 7.513 1.00 96.19 95 VAL A C 1
ATOM 749 O O . VAL A 1 95 ? -4.913 -5.609 7.352 1.00 96.19 95 VAL A O 1
ATOM 752 N N . GLY A 1 96 ? -3.217 -5.033 8.711 1.00 96.81 96 GLY A N 1
ATOM 753 C CA . GLY A 1 96 ? -3.990 -4.939 9.944 1.00 96.81 96 GLY A CA 1
ATOM 754 C C . GLY A 1 96 ? -4.119 -3.479 10.356 1.00 96.81 96 GLY A C 1
ATOM 755 O O . GLY A 1 96 ? -3.172 -2.712 10.203 1.00 96.81 96 GLY A O 1
ATOM 756 N N . MET A 1 97 ? -5.289 -3.088 10.851 1.00 96.69 97 MET A N 1
ATOM 757 C CA . MET A 1 97 ? -5.544 -1.726 11.321 1.00 96.69 97 MET A CA 1
ATOM 758 C C . MET A 1 97 ? -6.704 -1.684 12.314 1.00 96.69 97 MET A C 1
ATOM 760 O O . MET A 1 97 ? -7.472 -2.638 12.452 1.00 96.69 97 MET A O 1
ATOM 764 N N . THR A 1 98 ? -6.854 -0.558 12.997 1.00 96.94 98 THR A N 1
ATOM 765 C CA . THR A 1 98 ? -7.992 -0.262 13.868 1.00 96.94 98 THR A CA 1
ATOM 766 C C . THR A 1 98 ? -8.761 0.929 13.314 1.00 96.94 98 THR A C 1
ATOM 768 O O . THR A 1 98 ? -8.171 1.934 12.929 1.00 96.94 98 THR A O 1
ATOM 771 N N . GLU A 1 99 ? -10.084 0.828 13.255 1.00 95.69 99 GLU A N 1
ATOM 772 C CA . GLU A 1 99 ? -10.951 1.957 12.913 1.00 95.69 99 GLU A CA 1
ATOM 773 C C . GLU A 1 99 ? -11.044 2.920 14.104 1.00 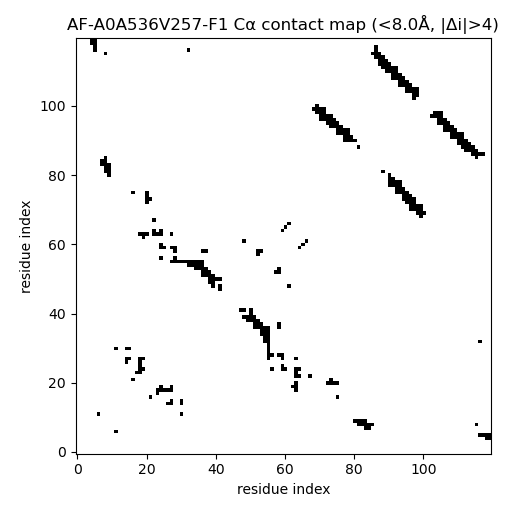95.69 99 GLU A C 1
ATOM 775 O O . GLU A 1 99 ? -11.352 2.507 15.223 1.00 95.69 99 GLU A O 1
ATOM 780 N N . LYS A 1 100 ? -10.772 4.210 13.885 1.00 95.38 100 LYS A N 1
ATOM 781 C CA . LYS A 1 100 ? -10.639 5.190 14.974 1.00 95.38 100 LYS A CA 1
ATOM 782 C C . LYS A 1 100 ? -11.926 5.399 15.759 1.00 95.38 100 LYS A C 1
ATOM 784 O O . LYS 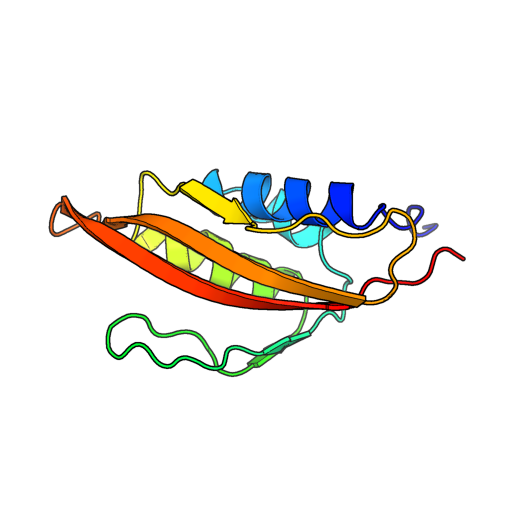A 1 100 ? -11.858 5.554 16.977 1.00 95.38 100 LYS A O 1
ATOM 789 N N . GLU A 1 101 ? -13.061 5.427 15.069 1.00 95.62 101 GLU A N 1
ATOM 790 C CA . GLU A 1 101 ? -14.368 5.692 15.673 1.00 95.62 101 GLU A CA 1
ATOM 791 C C . GLU A 1 101 ? -14.883 4.473 16.444 1.00 95.62 101 GLU A C 1
ATOM 793 O O . GLU A 1 101 ? -15.162 4.562 17.637 1.00 95.62 101 GLU A O 1
ATOM 798 N N . SER A 1 102 ? -14.954 3.317 15.781 1.00 95.88 102 SER A N 1
ATOM 799 C CA . SER A 1 102 ? -15.552 2.103 16.350 1.00 95.88 102 SER A CA 1
ATOM 800 C C . SER A 1 102 ? -14.595 1.284 17.221 1.00 95.88 102 SER A C 1
ATOM 802 O O . SER A 1 102 ? -15.041 0.421 17.973 1.00 95.88 102 SER A O 1
ATOM 804 N N . LYS A 1 103 ? -13.281 1.513 17.095 1.00 96.25 103 LYS A N 1
ATOM 805 C CA . LYS A 1 103 ? -12.200 0.686 17.661 1.00 96.25 103 LYS A CA 1
ATOM 806 C C . LYS A 1 103 ? -12.182 -0.764 17.172 1.00 96.25 103 LYS A C 1
ATOM 808 O O . LYS A 1 103 ? -11.429 -1.582 17.699 1.00 96.25 103 LYS A O 1
ATOM 813 N N . ASN A 1 104 ? -12.945 -1.084 16.129 1.00 96.38 104 ASN A N 1
ATOM 814 C CA . ASN A 1 104 ? -12.918 -2.409 15.530 1.00 96.38 104 ASN A CA 1
ATOM 815 C C . ASN A 1 104 ? -11.577 -2.669 14.845 1.00 96.38 104 ASN A C 1
ATOM 817 O O . ASN A 1 104 ? -11.054 -1.825 14.110 1.00 96.38 104 ASN A O 1
ATOM 821 N N . VAL A 1 105 ? -11.065 -3.884 15.025 1.00 95.81 105 VAL A N 1
ATOM 822 C CA . VAL A 1 105 ? -9.934 -4.384 14.245 1.00 95.81 105 VAL A CA 1
ATOM 823 C C . VAL A 1 105 ? -10.427 -4.749 12.850 1.00 95.81 105 VAL A C 1
ATOM 825 O O . VAL A 1 105 ? -11.429 -5.448 12.682 1.00 95.81 105 VAL A O 1
ATOM 828 N N . ARG A 1 106 ? -9.709 -4.271 11.838 1.00 93.88 106 ARG A N 1
ATOM 829 C CA . ARG A 1 106 ? -9.946 -4.576 10.431 1.00 93.88 106 ARG A CA 1
ATOM 830 C C . ARG A 1 106 ? -8.705 -5.235 9.852 1.00 93.88 106 ARG A C 1
ATOM 832 O O . ARG A 1 106 ? -7.578 -4.868 10.181 1.00 93.88 106 ARG A O 1
ATOM 839 N N . VAL A 1 107 ? -8.937 -6.186 8.958 1.00 93.69 107 VAL A N 1
ATOM 840 C CA . VAL A 1 107 ? -7.895 -6.803 8.142 1.00 93.69 107 VAL A CA 1
ATOM 841 C C . VAL A 1 107 ? -8.275 -6.604 6.685 1.00 93.69 107 VAL A C 1
ATOM 843 O O . VAL A 1 107 ? -9.392 -6.931 6.285 1.00 93.69 107 VAL A O 1
ATOM 846 N N . GLY A 1 108 ? -7.360 -6.035 5.910 1.00 91.75 108 GLY A N 1
ATOM 847 C CA . GLY A 1 108 ? -7.470 -5.925 4.461 1.00 91.75 108 GLY A CA 1
ATOM 848 C C . GLY A 1 108 ? -6.429 -6.811 3.794 1.00 91.75 108 GLY A C 1
ATOM 849 O O . GLY A 1 108 ? -5.332 -6.987 4.318 1.00 91.75 108 GLY A O 1
ATOM 850 N N . CYS A 1 109 ? -6.756 -7.350 2.629 1.00 93.94 109 CYS A N 1
ATOM 851 C CA . CYS A 1 109 ? -5.795 -8.031 1.775 1.00 93.94 109 CYS A CA 1
ATOM 852 C C . CYS A 1 109 ? -6.089 -7.712 0.315 1.00 93.94 109 CYS A C 1
ATOM 854 O O . CYS A 1 109 ? -7.185 -7.265 -0.035 1.00 93.94 109 CYS A O 1
ATOM 856 N N . GLY A 1 110 ? -5.102 -7.948 -0.531 1.00 94.25 110 GLY A N 1
ATOM 857 C CA . GLY A 1 110 ? -5.237 -7.768 -1.961 1.00 94.25 110 GLY A CA 1
ATOM 858 C C . GLY A 1 110 ? -3.926 -8.059 -2.658 1.00 94.25 110 GLY A C 1
ATOM 859 O O . GLY A 1 110 ? -3.038 -8.696 -2.097 1.00 94.25 110 GLY A O 1
ATOM 860 N N . ARG A 1 111 ? -3.809 -7.544 -3.876 1.00 95.44 111 ARG A N 1
ATOM 861 C CA . ARG A 1 111 ? -2.616 -7.651 -4.705 1.00 95.44 111 ARG A CA 1
ATOM 862 C C . ARG A 1 111 ? -2.149 -6.264 -5.115 1.00 95.44 111 ARG A C 1
ATOM 864 O O . ARG A 1 111 ? -2.968 -5.384 -5.375 1.00 95.44 111 ARG A O 1
ATOM 871 N N . TYR A 1 112 ? -0.838 -6.073 -5.148 1.00 96.50 112 TYR A N 1
ATOM 872 C CA . TYR A 1 112 ? -0.218 -4.940 -5.816 1.00 96.50 112 TYR A CA 1
ATOM 873 C C . TYR A 1 112 ? 0.376 -5.394 -7.142 1.00 96.50 112 TYR A C 1
ATOM 875 O O . TYR A 1 112 ? 0.937 -6.486 -7.229 1.00 96.50 112 TYR A O 1
ATOM 883 N N . ASP A 1 113 ? 0.311 -4.512 -8.133 1.00 97.00 113 ASP A N 1
ATOM 884 C CA . ASP A 1 113 ? 1.029 -4.619 -9.397 1.00 97.00 113 ASP A CA 1
ATOM 885 C C . ASP A 1 113 ? 1.852 -3.335 -9.568 1.00 97.00 113 ASP A C 1
ATOM 887 O O . ASP A 1 113 ? 1.327 -2.268 -9.880 1.00 97.00 113 ASP A O 1
ATOM 891 N N . TRP A 1 114 ? 3.149 -3.429 -9.280 1.00 96.75 114 TRP A N 1
ATOM 892 C CA . TRP A 1 114 ? 4.095 -2.319 -9.341 1.00 96.75 114 TRP A CA 1
ATOM 893 C C . TRP A 1 114 ? 4.800 -2.267 -10.690 1.00 96.75 114 TRP A C 1
ATOM 895 O O . TRP A 1 114 ? 5.208 -3.296 -11.229 1.00 96.75 114 TRP A O 1
ATOM 905 N N . THR A 1 115 ? 5.051 -1.051 -11.164 1.00 95.81 115 THR A N 1
ATOM 906 C CA . THR A 1 115 ? 6.000 -0.750 -12.241 1.00 95.81 115 THR A CA 1
ATOM 907 C C . THR A 1 115 ? 7.024 0.254 -11.730 1.00 95.81 115 THR A C 1
ATOM 909 O O . THR A 1 115 ? 6.650 1.248 -11.106 1.00 95.81 115 THR A O 1
ATOM 912 N N . PHE A 1 116 ? 8.302 0.016 -12.004 1.00 92.94 116 PHE A N 1
ATOM 913 C CA . PHE A 1 116 ? 9.404 0.856 -11.540 1.00 92.94 116 PHE A CA 1
ATOM 914 C C . PHE A 1 116 ? 10.031 1.621 -12.703 1.00 92.94 116 PHE A C 1
ATOM 916 O O . PHE A 1 116 ? 10.084 1.129 -13.832 1.00 92.94 116 PHE A O 1
ATOM 923 N N . GLN A 1 117 ? 10.547 2.818 -12.419 1.00 87.69 117 GLN A N 1
ATOM 924 C CA . GLN A 1 117 ? 11.385 3.537 -13.376 1.00 87.69 117 GLN A CA 1
ATOM 925 C C . GLN A 1 117 ? 12.658 2.727 -13.644 1.00 87.69 117 GLN A C 1
ATOM 927 O O . GLN A 1 117 ? 13.266 2.185 -12.718 1.00 87.69 117 GLN A O 1
ATOM 932 N N . ALA A 1 118 ? 13.059 2.634 -14.912 1.00 74.81 118 ALA A N 1
ATOM 933 C CA . ALA A 1 118 ? 14.310 1.980 -15.269 1.00 74.81 118 ALA A CA 1
ATOM 934 C C . ALA A 1 118 ? 15.496 2.729 -14.645 1.00 74.81 118 ALA A C 1
ATOM 936 O O . ALA A 1 118 ? 15.500 3.958 -14.584 1.00 74.81 118 ALA A O 1
ATOM 937 N N . ALA A 1 119 ? 16.509 1.979 -14.209 1.00 61.69 119 ALA A N 1
ATOM 938 C CA . ALA A 1 119 ? 17.802 2.558 -13.888 1.00 61.69 119 ALA A CA 1
ATOM 939 C C . ALA A 1 119 ? 18.470 3.033 -15.180 1.00 61.69 119 ALA A C 1
ATOM 941 O O . ALA A 1 119 ? 18.869 2.199 -15.991 1.00 61.69 119 ALA A O 1
ATOM 942 N N . SER A 1 120 ? 18.497 4.353 -15.382 1.00 52.38 120 SER A N 1
ATOM 943 C CA . SER A 1 120 ? 19.216 5.024 -16.470 1.00 52.38 120 SER A CA 1
ATOM 944 C C . SER A 1 120 ? 20.720 4.801 -16.383 1.00 52.38 120 SER A C 1
ATOM 946 O O . SER A 1 120 ? 21.247 4.826 -15.246 1.00 52.38 120 SER A O 1
#

Solvent-accessible surface area (backbone atoms only — not comparable to full-atom values): 6989 Å² total; per-residue (Å²): 133,84,79,76,79,68,70,45,48,57,56,36,55,52,44,39,49,56,12,37,51,68,64,30,41,79,54,29,29,70,57,41,49,74,78,33,73,49,75,49,88,76,89,58,94,87,63,92,70,67,54,64,38,68,22,18,63,54,42,16,40,55,62,12,58,56,44,53,72,51,39,40,80,47,49,76,44,69,76,61,83,63,56,80,83,46,56,57,47,71,40,46,35,42,32,40,31,26,32,66,86,82,64,44,79,46,76,51,71,52,74,49,80,46,75,48,78,74,80,128

Nearest PDB structures (foldseek):
  4j9a-assembly1_A  TM=8.183E-01  e=3.019E-04  Pseudomonas aeruginosa PAO1
  4j9a-assembly2_B  TM=8.222E-01  e=1.116E-03  Pseudomonas aeruginosa PAO1
  1z1s-assembly1_A  TM=7.467E-01  e=1.523E-03  Pseudomonas aeruginosa PAO1
  3d9r-assembly2_D  TM=6.216E-01  e=4.386E-04  Pectobacterium atrosepticum
  8th1-assembly1_A  TM=5.224E-01  e=1.525E-02  Homo sapiens

Mean predicted aligned error: 4.39 Å

Secondary structure (DSSP, 8-state):
-PPPPPPPHHHHHHHHHHHHHTT-HHHHTTTS-TT-EEE-----SS----SEEESHHHHHIIIIIIHHHHEEEEEEEESS---TT-SEEEEEEEEEEEETTT--EEEEEEEEEEE-----

Radius of gyration: 14.47 Å; Cα contacts (8 Å, |Δi|>4): 194; chains: 1; bounding box: 37×32×34 Å

pLDDT: mean 90.28, std 10.64, range [43.75, 97.94]